Protein AF-A0A7C7LJB6-F1 (afdb_monomer_lite)

pLDDT: mean 81.62, std 13.44, range [37.69, 96.25]

Foldseek 3Di:
DVVVVVVVCLQPVAPDGDDPVLVVVVVVLVVLQVVVCVVVVDHDDLVNSCVVVVHDSVVVCCSVVVDDDDDDQQAFPDDDPPGDGVVVVDDDPPDDPPVNVVVVVVVLVVVVVVLVPDDPVSSVVVCQVVVNVVDVPPDPDDPPDDD

Radius of gyration: 30.46 Å; chains: 1; bounding box: 51×38×85 Å

Structure (mmCIF, N/CA/C/O backbone):
data_AF-A0A7C7LJB6-F1
#
_entry.id   AF-A0A7C7LJB6-F1
#
loop_
_atom_site.group_PDB
_atom_site.id
_atom_site.type_symbol
_atom_site.label_atom_id
_atom_site.label_alt_id
_atom_site.label_comp_id
_atom_site.label_asym_id
_atom_site.label_entity_id
_atom_site.label_seq_id
_atom_site.pdbx_PDB_ins_code
_atom_site.Cartn_x
_atom_site.Cartn_y
_atom_site.Cartn_z
_atom_site.occupancy
_atom_site.B_iso_or_equiv
_atom_site.auth_seq_id
_atom_site.auth_comp_id
_atom_site.auth_asym_id
_atom_site.auth_atom_id
_atom_site.pdbx_PDB_model_num
ATOM 1 N N . MET A 1 1 ? -13.066 22.897 27.095 1.00 70.31 1 MET A N 1
ATOM 2 C CA . MET A 1 1 ? -11.641 22.480 27.069 1.00 70.31 1 MET A CA 1
ATOM 3 C C . MET A 1 1 ? -11.430 20.988 26.770 1.00 70.31 1 MET A C 1
ATOM 5 O O . MET A 1 1 ? -10.639 20.690 25.887 1.00 70.31 1 MET A O 1
ATOM 9 N N . ARG A 1 2 ? -12.142 20.038 27.412 1.00 82.94 2 ARG A N 1
ATOM 10 C CA . ARG A 1 2 ? -11.989 18.581 27.138 1.00 82.94 2 ARG A CA 1
ATOM 11 C C . ARG A 1 2 ? -12.177 18.176 25.667 1.00 82.94 2 ARG A C 1
ATOM 13 O O . ARG A 1 2 ? -11.423 17.353 25.162 1.00 82.94 2 ARG A O 1
ATOM 20 N N . GLN A 1 3 ? -13.159 18.760 24.980 1.00 82.88 3 GLN A N 1
ATOM 21 C CA . GLN A 1 3 ? -13.445 18.462 23.571 1.00 82.88 3 GLN A CA 1
ATOM 22 C C . GLN A 1 3 ? -12.300 18.887 22.639 1.00 82.88 3 GLN A C 1
ATOM 24 O O . GLN A 1 3 ? -11.938 18.146 21.731 1.00 82.88 3 GLN A O 1
ATOM 29 N N . THR A 1 4 ? -11.690 20.043 22.906 1.00 83.81 4 THR A N 1
ATOM 30 C CA . THR A 1 4 ? -10.561 20.577 22.135 1.00 83.81 4 THR A CA 1
ATOM 31 C C . THR A 1 4 ? -9.330 19.681 22.254 1.00 83.81 4 THR A C 1
ATOM 33 O O . THR A 1 4 ? -8.736 19.335 21.239 1.00 83.81 4 THR A O 1
ATOM 36 N N . ILE A 1 5 ? -8.997 19.241 23.474 1.00 85.38 5 ILE A N 1
ATOM 37 C CA . ILE A 1 5 ? -7.862 18.338 23.729 1.00 85.38 5 ILE A CA 1
ATOM 38 C C . ILE A 1 5 ? -8.085 16.993 23.037 1.00 85.38 5 ILE A C 1
ATOM 40 O O . ILE A 1 5 ? -7.210 16.500 22.337 1.00 85.38 5 ILE A O 1
ATOM 44 N N . ARG A 1 6 ? -9.281 16.415 23.177 1.00 83.94 6 ARG A N 1
ATOM 45 C CA . ARG A 1 6 ? -9.597 15.116 22.576 1.00 83.94 6 ARG A CA 1
ATOM 46 C C . ARG A 1 6 ? -9.511 15.144 21.051 1.00 83.94 6 ARG A C 1
ATOM 48 O O . ARG A 1 6 ? -8.929 14.242 20.465 1.00 83.94 6 ARG A O 1
ATOM 55 N N . ARG A 1 7 ? -10.026 16.207 20.428 1.00 81.38 7 ARG A N 1
ATOM 56 C CA . ARG A 1 7 ? -9.943 16.396 18.976 1.00 81.38 7 ARG A CA 1
ATOM 57 C C . ARG A 1 7 ? -8.506 16.647 18.509 1.00 81.38 7 ARG A C 1
ATOM 59 O O . ARG A 1 7 ? -8.146 16.228 17.416 1.00 81.38 7 ARG A O 1
ATOM 66 N N . ALA A 1 8 ? -7.683 17.317 19.317 1.00 83.00 8 ALA A N 1
ATOM 67 C CA . ALA A 1 8 ? -6.259 17.479 19.028 1.00 83.00 8 ALA A CA 1
ATOM 68 C C . ALA A 1 8 ? -5.522 16.130 19.062 1.00 83.00 8 ALA A C 1
ATOM 70 O O . ALA A 1 8 ? -4.784 15.831 18.129 1.00 83.00 8 ALA A O 1
ATOM 71 N N . ILE A 1 9 ? -5.804 15.291 20.066 1.00 82.94 9 ILE A N 1
ATOM 72 C CA . ILE A 1 9 ? -5.263 13.928 20.165 1.00 82.94 9 ILE A CA 1
ATOM 73 C C . ILE A 1 9 ? -5.708 13.086 18.964 1.00 82.94 9 ILE A C 1
ATOM 75 O O . ILE A 1 9 ? -4.863 12.517 18.289 1.00 82.94 9 ILE A O 1
ATOM 79 N N . GLU A 1 10 ? -7.000 13.052 18.628 1.00 81.25 10 GLU A N 1
ATOM 80 C CA . GLU A 1 10 ? -7.510 12.269 17.485 1.00 81.25 10 GLU A CA 1
ATOM 81 C C . GLU A 1 10 ? -6.901 12.700 16.137 1.00 81.25 10 GLU A C 1
ATOM 83 O O . GLU A 1 10 ? -6.769 11.879 15.236 1.00 81.25 10 GLU A O 1
ATOM 88 N N . ASN A 1 11 ? -6.484 13.962 15.994 1.00 77.38 11 ASN A N 1
ATOM 89 C CA . ASN A 1 11 ? -5.829 14.450 14.777 1.00 77.38 11 ASN A CA 1
ATOM 90 C C . ASN A 1 11 ? -4.318 14.167 14.712 1.00 77.38 11 ASN A C 1
ATOM 92 O O . ASN A 1 11 ? -3.756 14.265 13.622 1.00 77.38 11 ASN A O 1
ATOM 96 N N . GLN A 1 12 ? -3.660 13.894 15.844 1.00 76.81 12 GLN A N 1
ATOM 97 C CA . GLN A 1 12 ? -2.193 13.799 15.942 1.00 76.81 12 GLN A CA 1
ATOM 98 C C . GLN A 1 12 ? -1.680 12.451 16.464 1.00 76.81 12 GLN A C 1
ATOM 100 O O . GLN A 1 12 ? -0.482 12.204 16.397 1.00 76.81 12 GLN A O 1
ATOM 105 N N . ALA A 1 13 ? -2.548 11.595 17.006 1.00 75.44 13 ALA A N 1
ATOM 106 C CA . ALA A 1 13 ? -2.138 10.356 17.663 1.00 75.44 13 ALA A CA 1
ATOM 107 C C . ALA A 1 13 ? -1.632 9.282 16.692 1.00 75.44 13 ALA A C 1
ATOM 109 O O . ALA A 1 13 ? -0.775 8.488 17.070 1.00 75.44 13 ALA A O 1
ATOM 110 N N . ASP A 1 14 ? -2.149 9.252 15.462 1.00 76.75 14 ASP A N 1
ATOM 111 C CA . ASP A 1 14 ? -1.783 8.228 14.486 1.00 76.75 14 ASP A CA 1
ATOM 112 C C . ASP A 1 14 ? -0.599 8.692 13.621 1.00 76.75 14 ASP A C 1
ATOM 114 O O . ASP A 1 14 ? -0.622 9.784 13.048 1.00 76.75 14 ASP A O 1
ATOM 118 N N . GLN A 1 15 ? 0.415 7.828 13.466 1.00 83.31 15 GLN A N 1
ATOM 119 C CA . GLN A 1 15 ? 1.572 8.075 12.589 1.00 83.31 15 GLN A CA 1
ATOM 120 C C . GLN A 1 15 ? 1.153 8.274 11.121 1.00 83.31 15 GLN A C 1
ATOM 122 O O . GLN A 1 15 ? 1.761 9.058 10.393 1.00 83.31 15 GLN A O 1
ATOM 127 N N . VAL A 1 16 ? 0.083 7.592 10.699 1.00 82.88 16 VAL A N 1
ATOM 128 C CA . VAL A 1 16 ? -0.620 7.841 9.438 1.00 82.88 16 VAL A CA 1
ATOM 129 C C . VAL A 1 16 ? -1.990 8.406 9.773 1.00 82.88 16 VAL A C 1
ATOM 131 O O . VAL A 1 16 ? -2.807 7.743 10.405 1.00 82.88 16 VAL A O 1
ATOM 134 N N . ARG A 1 17 ? -2.253 9.639 9.341 1.00 84.44 17 ARG A N 1
ATOM 135 C CA . ARG A 1 17 ? -3.478 10.356 9.699 1.00 84.44 17 ARG A CA 1
ATOM 136 C C . ARG A 1 17 ? -4.730 9.636 9.186 1.00 84.44 17 ARG A C 1
ATOM 138 O O . ARG A 1 17 ? -4.930 9.523 7.978 1.00 84.44 17 ARG A O 1
ATOM 145 N N . VAL A 1 18 ? -5.626 9.277 10.104 1.00 84.31 18 VAL A N 1
ATOM 146 C CA . VAL A 1 18 ? -6.963 8.749 9.799 1.00 84.31 18 VAL A CA 1
ATOM 147 C C . VAL A 1 18 ? -8.017 9.852 9.987 1.00 84.31 18 VAL A C 1
ATOM 149 O O . VAL A 1 18 ? -7.951 10.603 10.963 1.00 84.31 18 VAL A O 1
ATOM 152 N N . PRO A 1 19 ? -9.000 10.005 9.078 1.00 87.56 19 PRO A N 1
ATOM 153 C CA . PRO A 1 19 ? -10.085 10.965 9.262 1.00 87.56 19 PRO A CA 1
ATOM 154 C C . PRO A 1 19 ? -10.915 10.694 10.526 1.00 87.56 19 PRO A C 1
ATOM 156 O O . PRO A 1 19 ? -11.231 9.549 10.841 1.00 87.56 19 PRO A O 1
ATOM 159 N N . VAL A 1 20 ? -11.355 11.762 11.198 1.00 86.38 20 VAL A N 1
ATOM 160 C CA . VAL A 1 20 ? -12.107 11.681 12.468 1.00 86.38 20 VAL A CA 1
ATOM 161 C C . VAL A 1 20 ? -13.390 10.847 12.346 1.00 86.38 20 VAL A C 1
ATOM 163 O O . VAL A 1 20 ? -13.705 10.071 13.238 1.00 86.38 20 VAL A O 1
ATOM 166 N N . TYR A 1 21 ? -14.121 10.941 11.233 1.00 88.44 21 TYR A N 1
ATOM 167 C CA . TYR A 1 21 ? -15.367 10.181 11.076 1.00 88.44 21 TYR A CA 1
ATOM 168 C C . TYR A 1 21 ? -15.131 8.659 11.040 1.00 88.44 21 TYR A C 1
ATOM 170 O O . TYR A 1 21 ? -15.956 7.905 11.547 1.00 88.44 21 TYR A O 1
ATOM 178 N N . ILE A 1 22 ? -13.982 8.207 10.520 1.00 89.00 22 ILE A N 1
ATOM 179 C CA . ILE A 1 22 ? -13.603 6.786 10.494 1.00 89.00 22 ILE A CA 1
ATOM 180 C C . ILE A 1 22 ? -13.260 6.293 11.906 1.00 89.00 22 ILE A C 1
ATOM 182 O O . ILE A 1 22 ? -13.649 5.191 12.292 1.00 89.00 22 ILE A O 1
ATOM 186 N N . SER A 1 23 ? -12.559 7.101 12.710 1.00 87.00 23 SER A N 1
ATOM 187 C CA . SER A 1 23 ? -12.241 6.731 14.096 1.00 87.00 23 SER A CA 1
ATOM 188 C C . SER A 1 23 ? -13.488 6.727 14.992 1.00 87.00 23 SER A C 1
ATOM 190 O O . SER A 1 23 ? -13.632 5.851 15.851 1.00 87.00 23 SER A O 1
ATOM 192 N N . GLU A 1 24 ? -14.434 7.641 14.758 1.00 87.69 24 GLU A N 1
ATOM 193 C CA . GLU A 1 24 ? -15.750 7.632 15.402 1.00 87.69 24 GLU A CA 1
ATOM 194 C C . GLU A 1 24 ? -16.565 6.387 15.036 1.00 87.69 24 GLU A C 1
ATOM 196 O O . GLU A 1 24 ? -17.117 5.735 15.927 1.00 87.69 24 GLU A O 1
ATOM 201 N N . GLU A 1 25 ? -16.620 6.040 13.748 1.00 90.38 25 GLU A N 1
ATOM 202 C CA . GLU A 1 25 ? -17.305 4.849 13.237 1.00 90.38 25 GLU A CA 1
ATOM 203 C C . GLU A 1 25 ? -16.719 3.574 13.857 1.00 90.38 25 GLU A C 1
ATOM 205 O O . GLU A 1 25 ? -17.456 2.784 14.450 1.00 90.38 25 GLU A O 1
ATOM 210 N N . ARG A 1 26 ? -15.387 3.434 13.889 1.00 89.38 26 ARG A N 1
ATOM 211 C CA . ARG A 1 26 ? -14.731 2.300 14.557 1.00 89.38 26 ARG A CA 1
ATOM 212 C C . ARG A 1 26 ? -15.089 2.211 16.035 1.00 89.38 26 ARG A C 1
ATOM 214 O O . ARG A 1 26 ? -15.357 1.128 16.551 1.00 89.38 26 ARG A O 1
ATOM 221 N N . ARG A 1 27 ? -15.121 3.341 16.745 1.00 89.06 27 ARG A N 1
ATOM 222 C CA . ARG A 1 27 ? -15.471 3.349 18.170 1.00 89.06 27 ARG A CA 1
ATOM 223 C C . ARG A 1 27 ? -16.924 2.937 18.404 1.00 89.06 27 ARG A C 1
ATOM 225 O O . ARG A 1 27 ? -17.209 2.317 19.429 1.00 89.06 27 ARG A O 1
ATOM 232 N N . LYS A 1 28 ? -17.844 3.281 17.495 1.00 91.19 28 LYS A N 1
ATOM 233 C CA . LYS A 1 28 ? -19.231 2.791 17.540 1.00 91.19 28 LYS A CA 1
ATOM 234 C C . LYS A 1 28 ? -19.264 1.273 17.368 1.00 91.19 28 LYS A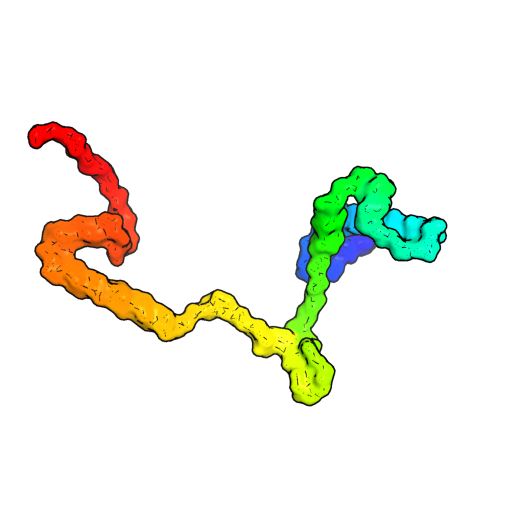 C 1
ATOM 236 O O . LYS A 1 28 ? -19.851 0.607 18.217 1.00 91.19 28 LYS A O 1
ATOM 241 N N . LEU A 1 29 ? -18.563 0.743 16.365 1.00 91.50 29 LEU A N 1
ATOM 242 C CA . LEU A 1 29 ? -18.465 -0.700 16.124 1.00 91.50 29 LEU A CA 1
ATOM 243 C C . LEU A 1 29 ? -17.867 -1.444 17.325 1.00 91.50 29 LEU A C 1
ATOM 245 O O . LEU A 1 29 ? -18.425 -2.446 1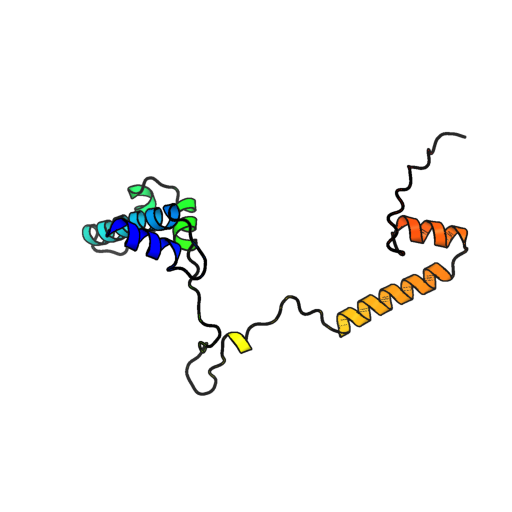7.762 1.00 91.50 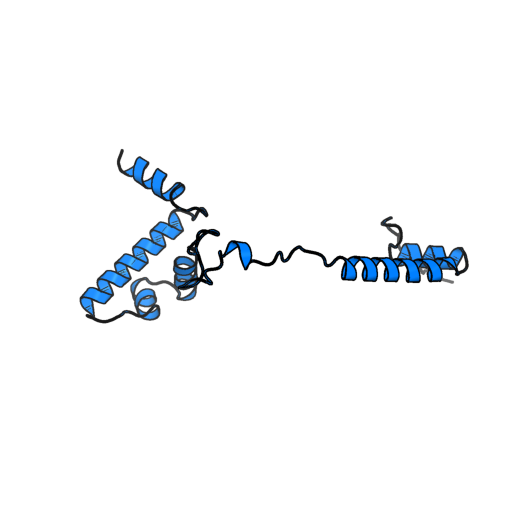29 LEU A O 1
ATOM 249 N N . GLN A 1 30 ? -16.804 -0.914 17.938 1.00 89.94 30 GLN A N 1
ATOM 250 C CA . GLN A 1 30 ? -16.204 -1.515 19.133 1.00 89.94 30 GLN A CA 1
ATOM 251 C C . GLN A 1 30 ? -17.189 -1.553 20.311 1.00 89.94 30 GLN A C 1
ATOM 253 O O . GLN A 1 30 ? -17.324 -2.575 20.970 1.00 89.94 30 GLN A O 1
ATOM 258 N N . LYS A 1 31 ? -17.951 -0.475 20.539 1.00 91.69 31 LYS A N 1
ATOM 259 C CA . LYS A 1 31 ? -18.988 -0.456 21.584 1.00 91.69 31 LYS A CA 1
ATOM 260 C C . LYS A 1 31 ? -20.120 -1.450 21.323 1.00 91.69 31 LYS A C 1
ATOM 262 O O . LYS A 1 31 ? -20.702 -1.962 22.275 1.00 91.69 31 LYS A O 1
ATOM 267 N N . ILE A 1 32 ? -20.499 -1.650 20.061 1.00 91.88 32 ILE A N 1
ATOM 268 C CA . ILE A 1 32 ? -21.508 -2.644 19.675 1.00 91.88 32 ILE A CA 1
ATOM 269 C C . ILE A 1 32 ? -20.961 -4.045 19.952 1.00 91.88 32 ILE A C 1
ATOM 271 O O . ILE A 1 32 ? -21.605 -4.806 20.669 1.00 91.88 32 ILE A O 1
ATOM 275 N N . LYS A 1 33 ? -19.734 -4.331 19.504 1.00 90.12 33 LYS A N 1
ATOM 276 C CA . LYS A 1 33 ? -19.027 -5.586 19.778 1.00 90.12 33 LYS A CA 1
ATOM 277 C C . LYS A 1 33 ? -18.955 -5.894 21.274 1.00 90.12 33 LYS A C 1
ATOM 279 O O . LYS A 1 33 ? -19.370 -6.975 21.675 1.00 90.12 33 LYS A O 1
ATOM 284 N N . ASP A 1 34 ? -18.491 -4.953 22.096 1.00 91.06 34 ASP A N 1
ATOM 285 C CA . ASP A 1 34 ? -18.349 -5.157 23.543 1.00 91.06 34 ASP A CA 1
ATOM 286 C C . ASP A 1 34 ? -19.715 -5.441 24.205 1.00 91.06 34 ASP A C 1
ATOM 288 O O . ASP A 1 34 ? -19.835 -6.302 25.076 1.00 91.06 34 ASP A O 1
ATOM 292 N N . ARG A 1 35 ? -20.777 -4.754 23.760 1.00 91.38 35 ARG A N 1
ATOM 293 C CA . ARG A 1 35 ? -22.149 -4.956 24.256 1.00 91.38 35 ARG A CA 1
ATOM 294 C C . ARG A 1 35 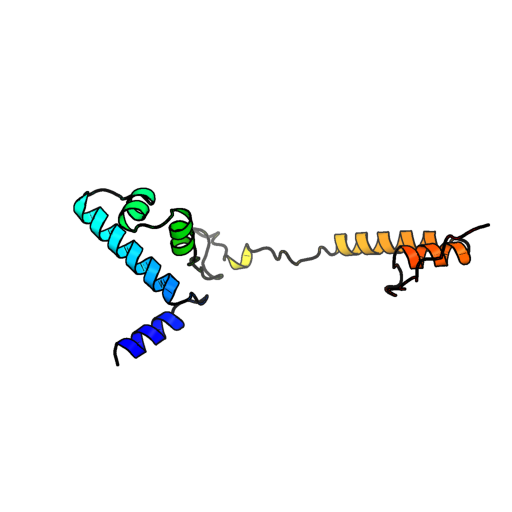? -22.716 -6.316 23.857 1.00 91.38 35 ARG A C 1
ATOM 296 O O . ARG A 1 35 ? -23.363 -6.963 24.677 1.00 91.38 35 ARG A O 1
ATOM 303 N N . LEU A 1 36 ? -22.489 -6.741 22.615 1.00 90.94 36 LEU A N 1
ATOM 304 C CA . LEU A 1 36 ? -22.896 -8.058 22.129 1.00 90.94 36 LEU A CA 1
ATOM 305 C C . LEU A 1 36 ? -22.130 -9.158 22.874 1.00 90.94 36 LEU A C 1
ATOM 307 O O . LEU A 1 36 ? -22.750 -10.085 23.381 1.00 90.94 36 LEU A O 1
ATOM 311 N N . GLN A 1 37 ? -20.817 -9.007 23.068 1.00 91.94 37 GLN A N 1
ATOM 312 C CA . GLN A 1 37 ? -20.005 -9.954 23.843 1.00 91.94 37 GLN A CA 1
ATOM 313 C C . GLN A 1 37 ? -20.534 -10.130 25.272 1.00 91.94 37 GLN A C 1
ATOM 315 O O . GLN A 1 37 ? -20.632 -11.257 25.755 1.00 91.94 37 GLN A O 1
ATOM 320 N N . GLN A 1 38 ? -20.932 -9.035 25.928 1.00 90.31 38 GLN A N 1
ATOM 321 C CA . GLN A 1 38 ? -21.523 -9.078 27.269 1.00 90.31 38 GLN A CA 1
ATOM 322 C C . GLN A 1 38 ? -22.893 -9.771 27.305 1.00 90.31 38 GLN A C 1
ATOM 324 O O . GLN A 1 38 ? -23.199 -10.451 28.280 1.00 90.31 38 GLN A O 1
ATOM 329 N N . ARG A 1 39 ? -23.725 -9.613 26.267 1.00 89.31 39 ARG A N 1
ATOM 330 C CA . ARG A 1 39 ? -25.056 -10.242 26.193 1.00 89.31 39 ARG A CA 1
ATOM 331 C C . ARG A 1 39 ? -24.983 -11.732 25.872 1.00 89.31 39 ARG A C 1
ATOM 333 O O . ARG A 1 39 ? -25.697 -12.522 26.480 1.00 89.31 39 ARG A O 1
ATOM 340 N N . THR A 1 40 ? -24.138 -12.108 24.918 1.00 84.75 40 THR A N 1
ATOM 341 C CA . THR A 1 40 ? -24.087 -13.469 24.363 1.00 84.75 40 THR A CA 1
ATOM 342 C C . THR A 1 40 ? -23.085 -14.365 25.102 1.00 84.75 40 THR A C 1
ATOM 344 O O . THR A 1 40 ? -23.064 -15.575 24.882 1.00 84.75 40 THR A O 1
ATOM 347 N N . ASN A 1 41 ? -22.255 -13.781 25.982 1.00 84.38 41 ASN A N 1
ATOM 348 C CA . ASN A 1 41 ? -21.191 -14.436 26.756 1.00 84.38 41 ASN A CA 1
ATOM 349 C C . ASN A 1 41 ? -20.247 -15.299 25.886 1.00 84.38 41 ASN A C 1
ATOM 351 O O . ASN A 1 41 ? -19.733 -16.333 26.317 1.00 84.38 41 ASN A O 1
ATOM 355 N N . LYS A 1 42 ? -20.071 -14.895 24.621 1.00 86.19 42 LYS A N 1
ATOM 356 C CA . LYS A 1 42 ? -19.320 -15.587 23.563 1.00 86.19 42 LYS A CA 1
ATOM 357 C C . LYS A 1 42 ? -18.602 -14.570 22.675 1.00 86.19 42 LYS A C 1
ATOM 359 O O . LYS A 1 42 ? -18.913 -13.379 22.694 1.00 86.19 42 LYS A O 1
ATOM 364 N N . SER A 1 43 ? -17.636 -15.048 21.888 1.00 81.88 43 SER A N 1
ATOM 365 C CA . SER A 1 43 ? -17.027 -14.235 20.832 1.00 81.88 43 SER A CA 1
ATOM 366 C C . SER A 1 43 ? -18.055 -13.937 19.744 1.00 81.88 43 SER A C 1
ATOM 368 O O . SER A 1 43 ? -18.734 -14.849 19.286 1.00 81.88 43 SER A O 1
ATOM 370 N N . ILE A 1 44 ? -18.128 -12.674 19.334 1.00 89.75 44 ILE A N 1
ATOM 371 C CA . ILE A 1 44 ? -19.072 -12.164 18.336 1.00 89.75 44 ILE A CA 1
ATOM 372 C C . ILE A 1 44 ? -18.390 -12.119 16.970 1.00 89.75 44 ILE A C 1
ATOM 374 O O . ILE A 1 44 ? -17.207 -11.766 16.876 1.00 89.75 44 ILE A O 1
ATOM 378 N N . THR A 1 45 ? -19.129 -12.483 15.928 1.00 90.69 45 THR A N 1
ATOM 379 C CA . THR A 1 45 ? -18.670 -12.459 14.533 1.00 90.69 45 THR A CA 1
ATOM 380 C C . THR A 1 45 ? -18.843 -11.076 13.900 1.00 90.69 45 THR A C 1
ATOM 382 O O . THR A 1 45 ? -19.553 -10.217 14.416 1.00 90.69 45 THR A O 1
ATOM 385 N N . ILE A 1 46 ? -18.160 -10.826 12.780 1.00 88.38 46 ILE A N 1
ATOM 386 C CA . ILE A 1 46 ? -18.290 -9.550 12.056 1.00 88.38 46 ILE A CA 1
ATOM 387 C C . ILE A 1 46 ? -19.708 -9.404 11.478 1.00 88.38 46 ILE A C 1
ATOM 389 O O . ILE A 1 46 ? -20.243 -8.299 11.491 1.00 88.38 46 ILE A O 1
ATOM 393 N N . ASP A 1 47 ? -20.330 -10.513 11.077 1.00 89.81 47 ASP A N 1
ATOM 394 C CA . ASP A 1 47 ? -21.706 -10.578 10.570 1.00 89.81 47 ASP A CA 1
ATOM 395 C C . ASP A 1 47 ? -22.722 -10.111 11.617 1.00 89.81 47 ASP A C 1
ATOM 397 O O . ASP A 1 47 ? -23.514 -9.214 11.348 1.00 89.81 47 ASP A O 1
ATOM 401 N N . GLU A 1 48 ? -22.622 -10.601 12.853 1.00 88.06 48 GLU A N 1
ATOM 402 C CA . GLU A 1 48 ? -23.494 -10.166 13.956 1.00 88.06 48 GLU A CA 1
ATOM 403 C C . GLU A 1 48 ? -23.298 -8.681 14.310 1.00 88.06 48 GLU A C 1
ATOM 405 O O . GLU A 1 48 ? -24.240 -7.989 14.697 1.00 88.06 48 GLU A O 1
ATOM 410 N N . ILE A 1 49 ? -22.072 -8.160 14.174 1.00 88.69 49 ILE A N 1
ATOM 411 C CA . ILE A 1 49 ? -21.804 -6.727 14.369 1.00 88.69 49 ILE A CA 1
ATOM 412 C C . ILE A 1 49 ? -22.431 -5.912 13.232 1.00 88.69 49 ILE A C 1
ATOM 414 O O . ILE A 1 49 ? -22.933 -4.822 13.492 1.00 88.69 49 ILE A O 1
ATOM 418 N N . ALA A 1 50 ? -22.397 -6.419 11.997 1.00 91.12 50 ALA A N 1
ATOM 419 C CA . ALA A 1 50 ? -22.982 -5.779 10.822 1.00 91.12 50 ALA A CA 1
ATOM 420 C C . ALA A 1 50 ? -24.503 -5.667 10.921 1.00 91.12 50 ALA A C 1
ATOM 422 O O . ALA A 1 50 ? -25.048 -4.594 10.661 1.00 91.12 50 ALA A O 1
ATOM 423 N N . GLU A 1 51 ? -25.158 -6.743 11.359 1.00 89.75 51 GLU A N 1
ATOM 424 C CA . GLU A 1 51 ? -26.602 -6.772 11.590 1.00 89.75 51 GLU A CA 1
ATOM 425 C C . GLU A 1 51 ? -27.027 -5.762 12.664 1.00 89.75 51 GLU A C 1
ATOM 427 O O . GLU A 1 51 ? -27.934 -4.966 12.437 1.00 89.75 51 GLU A O 1
ATOM 432 N N . GLU A 1 52 ? -26.341 -5.723 13.810 1.00 88.56 52 GLU A N 1
ATOM 433 C CA . GLU A 1 52 ? -26.673 -4.786 14.896 1.00 88.56 52 GLU A CA 1
ATOM 434 C C . GLU A 1 52 ? -26.298 -3.328 14.557 1.00 88.56 52 GLU A C 1
ATOM 436 O O . GLU A 1 52 ? -26.901 -2.386 15.075 1.00 88.56 52 GLU A O 1
ATOM 441 N N . ALA A 1 53 ? -25.285 -3.117 13.710 1.00 87.44 53 ALA A N 1
ATOM 442 C CA . ALA A 1 53 ? -24.836 -1.790 13.289 1.00 87.44 53 ALA A CA 1
ATOM 443 C C . ALA A 1 53 ? -25.576 -1.234 12.057 1.00 87.44 53 ALA A C 1
ATOM 445 O O . ALA A 1 53 ? -25.309 -0.087 11.693 1.00 87.44 53 ALA A O 1
ATOM 446 N N . ASP A 1 54 ? -26.462 -2.016 11.428 1.00 90.06 54 ASP A N 1
ATOM 447 C CA . ASP A 1 54 ? -27.169 -1.682 10.180 1.00 90.06 54 ASP A CA 1
ATOM 448 C C . ASP A 1 54 ? -26.208 -1.161 9.091 1.00 90.06 54 ASP A C 1
ATOM 450 O O . ASP A 1 54 ? -26.330 -0.064 8.546 1.00 90.06 54 ASP A O 1
ATOM 454 N N . THR A 1 55 ? -25.131 -1.910 8.853 1.00 87.75 55 THR A N 1
ATOM 455 C CA . THR A 1 55 ? -24.051 -1.528 7.931 1.00 87.75 55 THR A CA 1
ATOM 456 C C . THR A 1 55 ? -23.541 -2.748 7.176 1.00 87.75 55 THR A C 1
ATOM 458 O O . THR A 1 55 ? -23.567 -3.865 7.682 1.00 87.75 55 THR A O 1
ATOM 461 N N . SER A 1 56 ? -23.051 -2.555 5.948 1.00 92.62 56 SER A N 1
ATOM 462 C CA . SER A 1 56 ? -22.517 -3.656 5.147 1.00 92.62 56 SER A CA 1
ATOM 463 C C . SER A 1 56 ? -21.212 -4.219 5.718 1.00 92.62 56 SER A C 1
ATOM 465 O O . SER A 1 56 ? -20.359 -3.495 6.238 1.00 92.62 56 SER A O 1
ATOM 467 N N . LEU A 1 57 ? -20.992 -5.520 5.516 1.00 91.94 57 LEU A N 1
ATOM 468 C CA . LEU A 1 57 ? -19.730 -6.178 5.866 1.00 91.94 57 LEU A CA 1
ATOM 469 C C . LEU A 1 57 ? -18.519 -5.503 5.228 1.00 91.94 57 LEU A C 1
ATOM 471 O O . LEU A 1 57 ? -17.520 -5.268 5.903 1.00 91.94 57 LEU A O 1
ATOM 475 N N . SER A 1 58 ? -18.624 -5.136 3.947 1.00 90.38 58 SER A N 1
ATOM 476 C CA . SER A 1 58 ? -17.565 -4.420 3.229 1.00 90.38 58 SER A CA 1
ATOM 477 C C . SER A 1 58 ? -17.136 -3.154 3.965 1.00 90.38 58 SER A C 1
ATOM 479 O O . SER A 1 58 ? -15.944 -2.923 4.152 1.00 90.38 58 SER A O 1
ATOM 481 N N . ARG A 1 59 ? -18.103 -2.379 4.467 1.00 89.44 59 ARG A N 1
ATOM 482 C CA . ARG A 1 59 ? -17.834 -1.142 5.190 1.00 89.44 59 ARG A CA 1
ATOM 483 C C . ARG A 1 59 ? -17.157 -1.403 6.531 1.00 89.44 59 ARG A C 1
ATOM 485 O O . ARG A 1 59 ? -16.234 -0.683 6.904 1.00 89.44 59 ARG A O 1
ATOM 492 N N . ILE A 1 60 ? -17.559 -2.454 7.240 1.00 89.56 60 ILE A N 1
ATOM 493 C CA . ILE A 1 60 ? -16.908 -2.841 8.496 1.00 89.56 60 ILE A CA 1
ATOM 494 C C . ILE A 1 60 ? -15.463 -3.279 8.251 1.00 89.56 60 ILE A C 1
ATOM 496 O O . ILE A 1 60 ? -14.573 -2.850 8.986 1.00 89.56 60 ILE A O 1
ATOM 500 N N . TYR A 1 61 ? -15.203 -4.063 7.202 1.00 89.56 61 TYR A N 1
ATOM 501 C CA . TYR A 1 61 ? -13.840 -4.435 6.821 1.00 89.56 61 TYR A CA 1
ATOM 502 C C . TYR A 1 61 ? -12.987 -3.217 6.463 1.00 89.56 61 TYR A C 1
ATOM 504 O O . TYR A 1 61 ? -11.839 -3.142 6.895 1.00 89.56 61 TYR A O 1
ATOM 512 N N . GLU A 1 62 ? -13.542 -2.236 5.749 1.00 88.38 62 GLU A N 1
ATOM 513 C CA . GLU A 1 62 ? -12.852 -0.975 5.466 1.00 88.38 62 GLU A CA 1
ATOM 514 C C . GLU A 1 62 ? -12.498 -0.219 6.751 1.00 88.38 62 GLU A C 1
ATOM 516 O O . GLU A 1 62 ? -11.355 0.190 6.928 1.00 88.38 62 GLU A O 1
ATOM 521 N N . VAL A 1 63 ? -13.450 -0.047 7.671 1.00 89.06 63 VAL A N 1
ATOM 522 C CA . VAL A 1 63 ? -13.268 0.742 8.905 1.00 89.06 63 VAL A CA 1
ATOM 523 C C . VAL A 1 63 ? -12.328 0.055 9.904 1.00 89.06 63 VAL A C 1
ATOM 525 O O . VAL A 1 63 ? -11.541 0.720 10.590 1.00 89.06 63 VAL A O 1
ATOM 528 N N . LEU A 1 64 ? -12.391 -1.276 10.000 1.00 85.00 64 LEU A N 1
ATOM 529 C CA . LEU A 1 64 ? -11.480 -2.065 10.831 1.00 85.00 64 LEU A CA 1
ATOM 530 C C . LEU A 1 64 ? -10.084 -2.158 10.203 1.00 85.00 64 LEU A C 1
ATOM 532 O O . LEU A 1 64 ? -9.095 -2.053 10.922 1.00 85.00 64 LEU A O 1
ATOM 536 N N . GLY A 1 65 ? -9.998 -2.296 8.878 1.00 82.50 65 GLY A N 1
ATOM 537 C CA . GLY A 1 65 ? -8.740 -2.356 8.132 1.00 82.50 65 GLY A CA 1
ATOM 538 C C . GLY A 1 65 ? -8.061 -1.000 7.922 1.00 82.50 65 GLY A C 1
ATOM 539 O O . GLY A 1 65 ? -6.879 -0.956 7.590 1.00 82.50 65 GLY A O 1
ATOM 540 N N . SER A 1 66 ? -8.770 0.115 8.136 1.00 77.19 66 SER A N 1
ATOM 541 C CA . SER A 1 66 ? -8.252 1.462 7.864 1.00 77.19 66 SER A CA 1
ATOM 542 C C . SER A 1 66 ? -7.062 1.859 8.742 1.00 77.19 66 SER A C 1
ATOM 544 O O . SER A 1 66 ? -6.346 2.798 8.403 1.00 77.19 66 SER A O 1
ATOM 546 N N . GLN A 1 67 ? -6.880 1.214 9.898 1.00 69.31 67 GLN A N 1
ATOM 547 C CA . GLN A 1 67 ? -5.684 1.381 10.716 1.00 69.31 67 GLN A CA 1
ATOM 548 C C . GLN A 1 67 ? -4.763 0.195 10.485 1.00 69.31 67 GLN A C 1
ATOM 550 O O . GLN A 1 67 ? -4.936 -0.877 11.059 1.00 69.31 67 GLN A O 1
ATOM 555 N N . MET A 1 68 ? -3.748 0.416 9.657 1.00 68.12 68 MET A N 1
ATOM 556 C CA . MET A 1 68 ? -2.601 -0.475 9.634 1.00 68.12 68 MET A CA 1
ATOM 557 C C . MET A 1 68 ? -1.830 -0.281 10.939 1.00 68.12 68 MET A C 1
ATOM 559 O O . MET A 1 68 ? -1.490 0.848 11.302 1.00 68.12 68 MET A O 1
ATOM 563 N N . ALA A 1 69 ? -1.553 -1.373 11.646 1.00 69.88 69 ALA A N 1
ATOM 564 C CA . ALA A 1 69 ? -0.597 -1.336 12.740 1.00 69.88 69 ALA A CA 1
ATOM 565 C C . ALA A 1 69 ? 0.778 -0.995 12.152 1.00 69.88 69 ALA A C 1
ATOM 567 O O . ALA A 1 69 ? 1.301 -1.726 11.310 1.00 69.88 69 ALA A O 1
ATOM 568 N N . TYR A 1 70 ? 1.341 0.137 12.561 1.00 78.88 70 TYR A N 1
ATOM 569 C CA . TYR A 1 70 ? 2.715 0.489 12.239 1.00 78.88 70 TYR A CA 1
ATOM 570 C C . TYR A 1 70 ? 3.646 -0.189 13.244 1.00 78.88 70 TYR A C 1
ATOM 572 O O . TYR A 1 70 ? 3.369 -0.236 14.443 1.00 78.88 70 TYR A O 1
ATOM 580 N N . VAL A 1 71 ? 4.752 -0.729 12.743 1.00 82.12 71 VAL A N 1
ATOM 581 C CA . VAL A 1 71 ? 5.813 -1.329 13.557 1.00 82.12 71 VAL A CA 1
ATOM 582 C C . VAL A 1 71 ? 7.091 -0.525 13.375 1.00 82.12 71 VAL A C 1
ATOM 584 O O . VAL A 1 71 ? 7.322 0.054 12.311 1.00 82.12 71 VAL A O 1
ATOM 587 N N . SER A 1 72 ? 7.914 -0.460 14.420 1.00 84.06 72 SER A N 1
ATOM 588 C CA . SER A 1 72 ? 9.224 0.173 14.298 1.00 84.06 72 SER A CA 1
ATOM 589 C C . SER A 1 72 ? 10.107 -0.664 13.381 1.00 84.06 72 SER A C 1
ATOM 591 O O . SER A 1 72 ? 10.164 -1.887 13.509 1.00 84.06 72 SER A O 1
ATOM 593 N N . LEU A 1 73 ? 10.829 0.004 12.482 1.00 83.94 73 LEU A N 1
ATOM 594 C CA . LEU A 1 73 ? 11.797 -0.662 11.616 1.00 83.94 73 LEU A CA 1
ATOM 595 C C . LEU A 1 73 ? 12.969 -1.252 12.396 1.00 83.94 73 LEU A C 1
ATOM 597 O O . LEU A 1 73 ? 13.561 -2.197 11.905 1.00 83.94 73 LEU A O 1
ATOM 601 N N . GLU A 1 74 ? 13.260 -0.718 13.586 1.00 81.69 74 GLU A N 1
ATOM 602 C CA . GLU A 1 74 ? 14.308 -1.197 14.500 1.00 81.69 74 GLU A CA 1
ATOM 603 C C . GLU A 1 74 ? 13.831 -2.346 15.401 1.00 81.69 74 GLU A C 1
ATOM 605 O O . GLU A 1 74 ? 14.606 -2.907 16.174 1.00 81.69 74 GLU A O 1
ATOM 610 N N . SER A 1 75 ? 12.540 -2.693 15.356 1.00 82.44 75 SER A N 1
ATOM 611 C CA . SER A 1 75 ? 12.048 -3.864 16.075 1.00 82.44 75 SER A CA 1
ATOM 612 C C . SER A 1 75 ? 12.615 -5.132 15.443 1.00 82.44 75 SER A C 1
ATOM 614 O O . SER A 1 75 ? 12.638 -5.274 14.220 1.00 82.44 75 SER A O 1
ATOM 616 N N . SER A 1 76 ? 13.050 -6.068 16.283 1.00 74.06 76 SER A N 1
ATOM 617 C CA . SER A 1 76 ? 13.507 -7.371 15.819 1.00 74.06 76 SER A CA 1
ATOM 618 C C . SER A 1 76 ? 12.324 -8.254 15.425 1.00 74.06 76 SER A C 1
ATOM 620 O O . SER A 1 76 ? 11.279 -8.261 16.081 1.00 74.06 76 SER A O 1
ATOM 622 N N . SER A 1 77 ? 12.479 -9.021 14.347 1.00 66.44 77 SER A N 1
ATOM 623 C CA . SER A 1 77 ? 11.447 -9.940 13.851 1.00 66.44 77 SER A CA 1
ATOM 624 C C . SER A 1 77 ? 11.647 -11.396 14.310 1.00 66.44 77 SER A C 1
ATOM 626 O O . SER A 1 77 ? 11.166 -12.317 13.654 1.00 66.44 77 SER A O 1
ATOM 628 N N . GLY A 1 78 ? 12.340 -11.644 15.430 1.00 65.44 78 GLY A N 1
ATOM 629 C CA . GLY A 1 78 ? 12.625 -12.999 15.927 1.00 65.44 78 GLY A CA 1
ATOM 630 C C . GLY A 1 78 ? 13.048 -13.056 17.400 1.00 65.44 78 GLY A C 1
ATOM 631 O O . GLY A 1 78 ? 13.342 -12.028 18.005 1.00 65.44 78 GLY A O 1
ATOM 632 N N . GLN A 1 79 ? 13.073 -14.261 17.983 1.00 59.78 79 GLN A N 1
ATOM 633 C CA . GLN A 1 79 ? 13.609 -14.523 19.329 1.00 59.78 79 GLN A CA 1
ATOM 634 C C . GLN A 1 79 ? 15.005 -15.172 19.230 1.00 59.78 79 GLN A C 1
ATOM 636 O O . GLN A 1 79 ? 15.171 -16.134 18.483 1.00 59.78 79 GLN A O 1
ATOM 641 N N . GLY A 1 80 ? 15.984 -14.679 20.000 1.00 65.69 80 GLY A N 1
ATOM 642 C CA . GLY A 1 80 ? 17.346 -15.239 20.102 1.00 65.69 80 GLY A CA 1
ATOM 643 C C . GLY A 1 80 ? 18.439 -14.444 19.367 1.00 65.69 80 GLY A C 1
ATOM 644 O O . GLY A 1 80 ? 18.178 -13.362 18.850 1.00 65.69 80 GLY A O 1
ATOM 645 N N . ASP A 1 81 ? 19.657 -14.997 19.305 1.00 62.53 81 ASP A N 1
ATOM 646 C CA . ASP A 1 81 ? 20.873 -14.353 18.752 1.00 62.53 81 ASP A CA 1
ATOM 647 C C . ASP A 1 81 ? 20.822 -14.044 17.238 1.00 62.53 81 ASP A C 1
ATOM 649 O O . ASP A 1 81 ? 21.664 -13.310 16.730 1.00 62.53 81 ASP A O 1
ATOM 653 N N . ASN A 1 82 ? 19.807 -14.536 16.516 1.00 59.28 82 ASN A N 1
ATOM 654 C CA . ASN A 1 82 ? 19.550 -14.230 15.098 1.00 59.28 82 ASN A CA 1
ATOM 655 C C . ASN A 1 82 ? 18.402 -13.219 14.916 1.00 59.28 82 ASN A C 1
ATOM 657 O O . ASN A 1 82 ? 17.629 -13.294 13.958 1.00 59.28 82 ASN A O 1
ATOM 661 N N . SER A 1 83 ? 18.231 -12.298 15.864 1.00 68.19 83 SER A N 1
ATOM 662 C CA . SER A 1 83 ? 17.227 -11.240 15.761 1.00 68.19 83 SER A CA 1
ATOM 663 C C . SER A 1 83 ? 17.662 -10.230 14.687 1.00 68.19 83 SER A C 1
ATOM 665 O O . SER A 1 83 ? 18.532 -9.395 14.930 1.00 68.19 83 SER A O 1
ATOM 667 N N . PHE A 1 84 ? 17.063 -10.308 13.498 1.00 73.25 84 PHE A N 1
ATOM 668 C CA . PHE A 1 84 ? 17.219 -9.294 12.456 1.00 73.25 84 PHE A CA 1
ATOM 669 C C . PHE A 1 84 ? 16.205 -8.172 12.656 1.00 73.25 84 PHE A C 1
ATOM 671 O O . PHE A 1 84 ? 15.048 -8.414 13.015 1.00 73.25 84 PHE A O 1
ATOM 678 N N . SER A 1 85 ? 16.654 -6.943 12.422 1.00 81.88 85 SER A N 1
ATOM 679 C CA . SER A 1 85 ? 15.793 -5.770 12.375 1.00 81.88 85 SER A CA 1
ATOM 680 C C . SER A 1 85 ? 14.901 -5.836 11.131 1.00 81.88 85 SER A C 1
ATOM 682 O O . SER A 1 85 ? 15.326 -6.330 10.079 1.00 81.88 85 SER A O 1
ATOM 684 N N . TYR A 1 86 ? 13.673 -5.310 11.200 1.00 82.06 86 TYR A N 1
ATOM 685 C CA . TYR A 1 86 ? 12.829 -5.196 10.002 1.00 82.06 86 TYR A CA 1
ATOM 686 C C . TYR A 1 86 ? 13.534 -4.394 8.902 1.00 82.06 86 TYR A C 1
ATOM 688 O O . TYR A 1 86 ? 13.396 -4.719 7.724 1.00 82.06 86 TYR A O 1
ATOM 696 N N . LYS A 1 87 ? 14.343 -3.398 9.278 1.00 81.88 87 LYS A N 1
ATOM 697 C CA . LYS A 1 87 ? 15.157 -2.606 8.351 1.00 81.88 87 LYS A CA 1
ATOM 698 C C . LYS A 1 87 ? 16.098 -3.451 7.487 1.00 81.88 87 LYS A C 1
ATOM 700 O O . LYS A 1 87 ? 16.253 -3.146 6.310 1.00 81.88 87 LYS A O 1
ATOM 705 N N . ASP A 1 88 ? 16.678 -4.509 8.047 1.00 83.31 88 ASP A N 1
ATOM 706 C CA . ASP A 1 88 ? 17.675 -5.338 7.357 1.00 83.31 88 ASP A CA 1
ATOM 707 C C . ASP A 1 88 ? 17.033 -6.353 6.400 1.00 83.31 88 ASP A C 1
ATOM 709 O O . ASP A 1 88 ? 17.677 -6.852 5.481 1.00 83.31 88 ASP A O 1
ATOM 713 N N . THR A 1 89 ? 15.747 -6.653 6.601 1.00 82.69 89 THR A N 1
ATOM 714 C CA . THR A 1 89 ? 15.003 -7.642 5.803 1.00 82.69 89 THR A CA 1
ATOM 715 C C . THR A 1 89 ? 14.269 -7.005 4.618 1.00 82.69 89 THR A C 1
ATOM 717 O O . THR A 1 89 ? 13.901 -7.687 3.658 1.00 82.69 89 THR A O 1
ATOM 720 N N . LEU A 1 90 ? 14.018 -5.695 4.664 1.00 83.88 90 LEU A N 1
ATOM 721 C CA . LEU A 1 90 ? 13.272 -4.998 3.620 1.00 83.88 90 LEU A CA 1
ATOM 722 C C . LEU A 1 90 ? 14.133 -4.777 2.373 1.00 83.88 90 LEU A C 1
ATOM 724 O O . LEU A 1 90 ? 15.132 -4.064 2.390 1.00 83.88 90 LEU A O 1
ATOM 728 N N . ILE A 1 91 ? 13.689 -5.354 1.259 1.00 84.25 91 ILE A N 1
ATOM 729 C CA . ILE A 1 91 ? 14.316 -5.181 -0.052 1.00 84.25 91 ILE A CA 1
ATOM 730 C C . ILE A 1 91 ? 13.762 -3.917 -0.714 1.00 84.25 91 ILE A C 1
ATOM 732 O O . ILE A 1 91 ? 12.543 -3.724 -0.788 1.00 84.25 91 ILE A O 1
ATOM 736 N N . ASP A 1 92 ? 14.653 -3.090 -1.257 1.00 87.94 92 ASP A N 1
ATOM 737 C CA . ASP A 1 92 ? 14.262 -1.958 -2.089 1.00 87.94 92 ASP A CA 1
ATOM 738 C C . ASP A 1 92 ? 13.671 -2.445 -3.422 1.00 87.94 92 ASP A C 1
ATOM 740 O O . ASP A 1 92 ? 14.357 -3.005 -4.278 1.00 87.94 92 ASP A O 1
ATOM 744 N N . LYS A 1 93 ? 12.369 -2.215 -3.610 1.00 87.00 93 LYS A N 1
ATOM 745 C CA . LYS A 1 93 ? 11.644 -2.571 -4.840 1.00 87.00 93 LYS A CA 1
ATOM 746 C C . LYS A 1 93 ? 11.952 -1.638 -6.012 1.00 87.00 93 LYS A C 1
ATOM 748 O O . LYS A 1 93 ? 11.660 -2.000 -7.149 1.00 87.00 93 LYS A O 1
ATOM 753 N N . MET A 1 94 ? 12.496 -0.453 -5.744 1.00 86.44 94 MET A N 1
ATOM 754 C CA . MET A 1 94 ? 12.908 0.512 -6.765 1.00 86.44 94 MET A CA 1
ATOM 755 C C . MET A 1 94 ? 14.342 0.270 -7.234 1.00 86.44 94 MET A C 1
ATOM 757 O O . MET A 1 94 ? 14.788 0.903 -8.192 1.00 86.44 94 MET A O 1
ATOM 761 N N . TYR A 1 95 ? 15.058 -0.664 -6.604 1.00 89.19 95 TYR A N 1
ATOM 762 C CA . TYR A 1 95 ? 16.393 -1.040 -7.026 1.00 89.19 95 TYR A CA 1
ATOM 763 C C . TYR A 1 95 ? 16.368 -1.637 -8.435 1.00 89.19 95 TYR A C 1
ATOM 765 O O . TYR A 1 95 ? 15.790 -2.697 -8.692 1.00 89.19 95 TYR A O 1
ATOM 773 N N . ILE A 1 96 ? 17.036 -0.959 -9.364 1.00 85.50 96 ILE A N 1
ATOM 774 C CA . ILE A 1 96 ? 17.249 -1.468 -10.713 1.00 85.50 96 ILE A CA 1
ATOM 775 C C . ILE A 1 96 ? 18.610 -2.153 -10.741 1.00 85.50 96 ILE A C 1
ATOM 777 O O . ILE A 1 96 ? 19.643 -1.484 -10.722 1.00 85.50 96 ILE A O 1
ATOM 781 N N . ASP A 1 97 ? 18.592 -3.479 -10.846 1.00 90.56 97 ASP A N 1
ATOM 782 C CA . ASP A 1 97 ? 19.787 -4.315 -10.977 1.00 90.56 97 ASP A CA 1
ATOM 783 C C . ASP A 1 97 ? 20.745 -3.772 -12.067 1.00 90.56 97 ASP A C 1
ATOM 785 O O . ASP A 1 97 ? 20.334 -3.657 -13.231 1.00 90.56 97 ASP A O 1
ATOM 789 N N . PRO A 1 98 ? 22.011 -3.445 -11.728 1.00 91.81 98 PRO A N 1
ATOM 790 C CA . PRO A 1 98 ? 23.019 -2.970 -12.671 1.00 91.81 98 PRO A CA 1
ATOM 791 C C . PRO A 1 98 ? 23.185 -3.876 -13.890 1.00 91.81 98 PRO A C 1
ATOM 793 O O . PRO A 1 98 ? 23.363 -3.379 -15.003 1.00 91.81 98 PRO A O 1
ATOM 796 N N . LEU A 1 99 ? 23.068 -5.196 -13.716 1.00 94.25 99 LEU A N 1
ATOM 797 C CA . LEU A 1 99 ? 23.139 -6.139 -14.826 1.00 94.25 99 LEU A CA 1
ATOM 798 C C . LEU A 1 99 ? 21.950 -5.953 -15.772 1.00 94.25 99 LEU A C 1
ATOM 800 O O . LEU A 1 99 ? 22.124 -5.910 -16.990 1.00 94.25 99 LEU A O 1
ATOM 804 N N . ARG A 1 100 ? 20.739 -5.768 -15.231 1.00 90.94 100 ARG A N 1
ATOM 805 C CA . ARG A 1 100 ? 19.560 -5.442 -16.047 1.00 90.94 100 ARG A CA 1
ATOM 806 C C . ARG A 1 100 ? 19.728 -4.109 -16.770 1.00 90.94 100 ARG A C 1
ATOM 808 O O . ARG A 1 100 ? 19.356 -4.025 -17.939 1.00 90.94 100 ARG A O 1
ATOM 815 N N . GLN A 1 101 ? 20.304 -3.093 -16.123 1.00 93.81 101 GLN A N 1
ATOM 816 C CA . GLN A 1 101 ? 20.586 -1.808 -16.774 1.00 93.81 101 GLN A CA 1
ATOM 817 C C . GLN A 1 101 ? 21.545 -1.978 -17.954 1.00 93.81 101 GLN A C 1
ATOM 819 O O . GLN A 1 101 ? 21.268 -1.470 -19.042 1.00 93.81 101 GLN A O 1
ATOM 824 N N . LEU A 1 102 ? 22.632 -2.733 -17.764 1.00 95.81 102 LEU A N 1
ATOM 825 C CA . LEU A 1 102 ? 23.593 -3.033 -18.821 1.00 95.81 102 LEU A CA 1
ATOM 826 C C . LEU A 1 102 ? 22.925 -3.775 -19.980 1.00 95.81 102 LEU A C 1
ATOM 828 O O . LEU A 1 102 ? 23.053 -3.351 -21.121 1.00 95.81 102 LEU A O 1
ATOM 832 N N . ILE A 1 103 ? 22.142 -4.820 -19.699 1.00 95.75 103 ILE A N 1
ATOM 833 C CA . ILE A 1 103 ? 21.420 -5.580 -20.730 1.00 95.75 103 ILE A CA 1
ATOM 834 C C . ILE A 1 103 ? 20.490 -4.665 -21.532 1.00 95.75 103 ILE A C 1
ATOM 836 O O . ILE A 1 103 ? 20.468 -4.726 -22.759 1.00 95.75 103 ILE A O 1
ATOM 840 N N . VAL A 1 104 ? 19.716 -3.802 -20.869 1.00 93.50 104 VAL A N 1
ATOM 841 C CA . VAL A 1 104 ? 18.829 -2.857 -21.564 1.00 93.50 104 VAL A CA 1
ATOM 842 C C . VAL A 1 104 ? 19.637 -1.886 -22.426 1.00 93.50 104 VAL A C 1
ATOM 844 O O . VAL A 1 104 ? 19.249 -1.621 -23.564 1.00 93.50 104 VAL A O 1
ATOM 847 N N . ARG A 1 105 ? 20.768 -1.385 -21.920 1.00 93.19 105 ARG A N 1
ATOM 848 C CA . ARG A 1 105 ? 21.655 -0.479 -22.654 1.00 93.19 105 ARG A CA 1
ATOM 849 C C . ARG A 1 105 ? 22.263 -1.143 -23.887 1.00 93.19 105 ARG A C 1
ATOM 851 O O . ARG A 1 105 ? 22.159 -0.580 -24.970 1.00 93.19 105 ARG A O 1
ATOM 858 N N . GLU A 1 106 ? 22.816 -2.342 -23.742 1.00 96.25 106 GLU A N 1
ATOM 859 C CA . GLU A 1 106 ? 23.416 -3.106 -24.842 1.00 96.25 106 GLU A CA 1
ATOM 860 C C . GLU A 1 106 ? 22.379 -3.498 -25.894 1.00 96.25 106 GLU A C 1
ATOM 862 O O . GLU A 1 106 ? 22.636 -3.415 -27.094 1.00 96.25 106 GLU A O 1
ATOM 867 N N . ARG A 1 107 ? 21.154 -3.844 -25.476 1.00 93.81 107 ARG A N 1
ATOM 868 C CA . ARG A 1 107 ? 20.049 -4.095 -26.413 1.00 93.81 107 ARG A CA 1
ATOM 869 C C . ARG A 1 107 ? 19.696 -2.840 -27.200 1.00 93.81 107 ARG A C 1
ATOM 871 O O . ARG A 1 107 ? 19.574 -2.916 -28.419 1.00 93.81 107 ARG A O 1
ATOM 878 N N . LYS A 1 108 ? 19.573 -1.686 -26.532 1.00 90.88 108 LYS A N 1
ATOM 879 C CA . LYS A 1 108 ? 19.351 -0.401 -27.212 1.00 90.88 108 LYS A CA 1
ATOM 880 C C . LYS A 1 108 ? 20.492 -0.077 -28.177 1.00 90.88 108 LYS A C 1
ATOM 882 O O . LYS A 1 108 ? 20.220 0.292 -29.312 1.00 90.88 108 LYS A O 1
ATOM 887 N N . HIS A 1 109 ? 21.742 -0.265 -27.759 1.00 92.31 109 HIS A N 1
ATOM 888 C CA . HIS A 1 109 ? 22.912 -0.021 -28.598 1.00 92.31 109 HIS A CA 1
ATOM 889 C C . HIS A 1 109 ? 22.940 -0.928 -29.834 1.00 92.31 109 HIS A C 1
ATOM 891 O O . HIS A 1 109 ? 23.118 -0.443 -30.945 1.00 92.31 109 HIS A O 1
ATOM 897 N N . THR A 1 110 ? 22.672 -2.223 -29.668 1.00 93.94 110 THR A N 1
ATOM 898 C CA . THR A 1 110 ? 22.609 -3.179 -30.784 1.00 93.94 110 THR A CA 1
ATOM 899 C C . THR A 1 110 ? 21.554 -2.769 -31.810 1.00 93.94 110 THR A C 1
ATOM 901 O O . THR A 1 110 ? 21.826 -2.734 -33.008 1.00 93.94 110 THR A O 1
ATOM 904 N N . VAL A 1 111 ? 20.351 -2.413 -31.344 1.00 91.69 111 VAL A N 1
ATOM 905 C CA . VAL A 1 111 ? 19.281 -1.920 -32.223 1.00 91.69 111 VAL A CA 1
ATOM 906 C C . VAL A 1 111 ? 19.716 -0.634 -32.928 1.00 91.69 111 VAL A C 1
ATOM 908 O O . VAL A 1 111 ? 19.478 -0.491 -34.124 1.00 91.69 111 VAL A O 1
ATOM 911 N N . GLN A 1 112 ? 20.396 0.269 -32.219 1.00 89.94 112 GLN A N 1
ATOM 912 C CA . GLN A 1 112 ? 20.908 1.515 -32.781 1.00 89.94 112 GLN A CA 1
ATOM 913 C C . GLN A 1 112 ? 21.900 1.263 -33.925 1.00 89.94 112 GLN A C 1
ATOM 915 O O . GLN A 1 112 ? 21.729 1.811 -35.010 1.00 89.94 112 GLN A O 1
ATOM 920 N N . VAL A 1 113 ? 22.867 0.363 -33.724 1.00 92.88 113 VAL A N 1
ATOM 921 C CA . VAL A 1 113 ? 23.856 -0.023 -34.744 1.00 92.88 113 VAL A CA 1
ATOM 922 C C . VAL A 1 113 ? 23.184 -0.601 -35.992 1.00 92.88 113 VAL A C 1
ATOM 924 O O . VAL A 1 113 ? 23.542 -0.237 -37.110 1.00 92.88 113 VAL A O 1
ATOM 927 N N . VAL A 1 114 ? 22.183 -1.471 -35.823 1.00 93.00 114 VAL A N 1
ATOM 928 C CA . VAL A 1 114 ? 21.444 -2.049 -36.958 1.00 93.00 114 VAL A CA 1
ATOM 929 C C . VAL A 1 114 ? 20.677 -0.968 -37.722 1.00 93.00 114 VAL A C 1
ATOM 931 O O . VAL A 1 114 ? 20.733 -0.930 -38.949 1.00 93.00 114 VAL A O 1
ATOM 934 N N . VAL A 1 115 ? 19.998 -0.061 -37.021 1.00 89.69 115 VAL A N 1
ATOM 935 C CA . VAL A 1 115 ? 19.241 1.042 -37.639 1.00 89.69 115 VAL A CA 1
ATOM 936 C C . VAL A 1 115 ? 20.160 2.029 -38.368 1.00 89.69 115 VAL A C 1
ATOM 938 O O . VAL A 1 115 ? 19.786 2.544 -39.423 1.00 89.69 115 VAL A O 1
ATOM 941 N N . ASP A 1 116 ? 21.370 2.250 -37.855 1.00 89.00 116 ASP A N 1
ATOM 942 C CA . ASP A 1 116 ? 22.377 3.116 -38.478 1.00 89.00 116 ASP A CA 1
ATOM 943 C C . ASP A 1 116 ? 23.062 2.475 -39.695 1.00 89.00 116 ASP A C 1
ATOM 945 O O . ASP A 1 116 ? 23.667 3.181 -40.497 1.00 89.00 116 ASP A O 1
ATOM 949 N N . SER A 1 117 ? 22.929 1.156 -39.874 1.00 91.25 117 SER A N 1
ATOM 950 C CA . SER A 1 117 ? 23.401 0.446 -41.073 1.00 91.25 117 SER A CA 1
ATOM 951 C C . SER A 1 117 ? 22.441 0.525 -42.271 1.00 91.25 117 SER A C 1
ATOM 953 O O . SER A 1 117 ? 22.808 0.134 -43.381 1.00 91.25 117 SER A O 1
ATOM 955 N N . LEU A 1 118 ? 21.213 1.018 -42.066 1.00 90.94 118 LEU A N 1
ATOM 956 C CA . LEU A 1 118 ? 20.214 1.184 -43.125 1.00 90.94 118 LEU A CA 1
ATOM 957 C C . LEU A 1 118 ? 20.510 2.413 -43.999 1.00 90.94 118 LEU A C 1
ATOM 959 O O . LEU A 1 118 ? 21.370 3.245 -43.703 1.00 90.94 118 LEU A O 1
ATOM 963 N N . ARG A 1 119 ? 19.770 2.557 -45.104 1.00 91.56 119 ARG A N 1
ATOM 964 C CA . ARG A 1 119 ? 19.858 3.764 -45.935 1.00 91.56 119 ARG A CA 1
ATOM 965 C C . ARG A 1 119 ? 19.278 4.957 -45.180 1.00 91.56 119 ARG A C 1
ATOM 967 O O . ARG A 1 119 ? 18.293 4.823 -44.460 1.00 91.56 119 ARG A O 1
ATOM 974 N N . SER A 1 120 ? 19.814 6.151 -45.426 1.00 85.94 120 SER A N 1
ATOM 975 C CA . SER A 1 120 ? 19.434 7.384 -44.715 1.00 85.94 120 SER A CA 1
ATOM 976 C C . SER A 1 120 ? 17.920 7.650 -44.661 1.00 85.94 120 SER A C 1
ATOM 978 O O . SER A 1 120 ? 17.412 8.103 -43.636 1.00 85.94 120 SER A O 1
ATOM 980 N N . GLN A 1 121 ? 17.182 7.329 -45.730 1.00 84.88 121 GLN A N 1
ATOM 981 C CA . GLN A 1 121 ? 15.721 7.459 -45.777 1.00 84.88 121 GLN A CA 1
ATOM 982 C C . GLN A 1 121 ? 14.995 6.430 -44.890 1.00 84.88 121 GLN A C 1
ATOM 984 O O . GLN A 1 121 ? 14.021 6.772 -44.224 1.00 84.88 121 GLN A O 1
ATOM 989 N N . GLU A 1 122 ? 15.478 5.188 -44.839 1.00 87.62 122 GLU A N 1
ATOM 990 C CA . GLU A 1 122 ? 14.899 4.102 -44.036 1.00 87.62 122 GLU A CA 1
ATOM 991 C C . GLU A 1 122 ? 15.167 4.331 -42.544 1.00 87.62 122 GLU A C 1
ATOM 993 O O . GLU A 1 122 ? 14.246 4.253 -41.729 1.00 87.62 122 GLU A O 1
ATOM 998 N N . THR A 1 123 ? 16.397 4.719 -42.190 1.00 87.44 123 THR A N 1
ATOM 999 C CA . THR A 1 123 ? 16.786 5.109 -40.828 1.00 87.44 123 THR A CA 1
ATOM 1000 C C . THR A 1 123 ? 15.900 6.234 -40.290 1.00 87.44 123 THR A C 1
ATOM 1002 O O . THR A 1 123 ? 15.422 6.150 -39.157 1.00 87.44 123 THR A O 1
ATOM 1005 N N . ALA A 1 124 ? 15.627 7.265 -41.102 1.00 85.44 124 ALA A N 1
ATOM 1006 C CA . ALA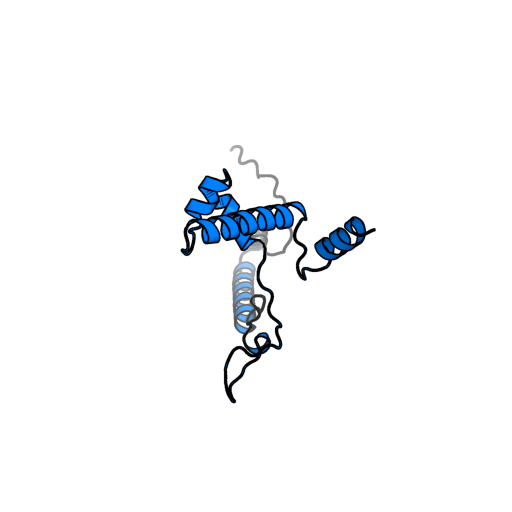 A 1 124 ? 14.763 8.377 -40.709 1.00 85.44 124 ALA A CA 1
ATOM 1007 C C . ALA A 1 124 ? 13.326 7.914 -40.414 1.00 85.44 124 ALA A C 1
ATOM 1009 O O . ALA A 1 124 ? 12.765 8.277 -39.381 1.00 85.44 124 ALA A O 1
ATOM 1010 N N . VAL A 1 125 ? 12.742 7.067 -41.270 1.00 87.56 125 VAL A N 1
ATOM 1011 C CA . VAL A 1 125 ? 11.388 6.524 -41.058 1.00 87.56 125 VAL A CA 1
ATOM 1012 C C . VAL A 1 125 ? 11.319 5.675 -39.786 1.00 87.56 125 VAL A C 1
ATOM 1014 O O . VAL A 1 125 ? 10.377 5.819 -39.006 1.00 87.56 125 VAL A O 1
ATOM 1017 N N . VAL A 1 126 ? 12.312 4.814 -39.544 1.00 86.62 126 VAL A N 1
ATOM 1018 C CA . VAL A 1 126 ? 12.350 3.932 -38.366 1.00 86.62 126 VAL A CA 1
ATOM 1019 C C . VAL A 1 126 ? 12.502 4.740 -37.074 1.00 86.62 126 VAL A C 1
ATOM 1021 O O . VAL A 1 126 ? 11.717 4.550 -36.143 1.00 86.62 126 VAL A O 1
ATOM 1024 N N . ARG A 1 127 ? 13.441 5.693 -37.023 1.00 86.69 127 ARG A N 1
ATOM 1025 C CA . ARG A 1 127 ? 13.650 6.558 -35.849 1.00 86.69 127 ARG A CA 1
ATOM 1026 C C . ARG A 1 127 ? 12.406 7.381 -35.512 1.00 86.69 127 ARG A C 1
ATOM 1028 O O . ARG A 1 127 ? 12.035 7.455 -34.342 1.00 86.69 127 ARG A O 1
ATOM 1035 N N . LEU A 1 128 ? 11.733 7.934 -36.527 1.00 83.94 128 LEU A N 1
ATOM 1036 C CA . LEU A 1 128 ? 10.487 8.690 -36.363 1.00 83.94 128 LEU A CA 1
ATOM 1037 C C . LEU A 1 128 ? 9.323 7.809 -35.892 1.00 83.94 128 LEU A C 1
ATOM 1039 O O . LEU A 1 128 ? 8.570 8.215 -35.012 1.00 83.94 128 LEU A O 1
ATOM 1043 N N . ARG A 1 129 ? 9.176 6.598 -36.442 1.00 85.56 129 ARG A N 1
ATOM 1044 C CA . ARG A 1 129 ? 8.069 5.690 -36.101 1.00 85.56 129 ARG A CA 1
ATOM 1045 C C . ARG A 1 129 ? 8.164 5.132 -34.684 1.00 85.56 129 ARG A C 1
ATOM 1047 O O . ARG A 1 129 ? 7.136 4.963 -34.036 1.00 85.56 129 ARG A O 1
ATOM 1054 N N . TYR A 1 130 ? 9.375 4.820 -34.227 1.00 84.88 130 TYR A N 1
ATOM 1055 C CA . TYR A 1 130 ? 9.607 4.201 -32.918 1.00 84.88 130 TYR A CA 1
ATOM 1056 C C . TYR A 1 130 ? 10.104 5.186 -31.853 1.00 84.88 130 TYR A C 1
ATOM 1058 O O . TYR A 1 130 ? 10.389 4.766 -30.735 1.00 84.88 130 TYR A O 1
ATOM 1066 N N . GLY A 1 131 ? 10.197 6.480 -32.179 1.00 84.00 131 GLY A N 1
ATOM 1067 C CA . GLY A 1 131 ? 10.572 7.529 -31.228 1.00 84.00 131 GLY A CA 1
ATOM 1068 C C . GLY A 1 131 ? 11.974 7.350 -30.642 1.00 84.00 131 GLY A C 1
ATOM 1069 O O . GLY A 1 131 ? 12.193 7.665 -29.479 1.00 84.00 131 GLY A O 1
ATOM 1070 N N . MET A 1 132 ? 12.920 6.819 -31.422 1.00 81.81 132 MET A N 1
ATOM 1071 C CA . MET A 1 132 ? 14.236 6.398 -30.914 1.00 81.81 132 MET A CA 1
ATOM 1072 C C . MET A 1 132 ? 15.133 7.561 -30.453 1.00 81.81 132 MET A C 1
ATOM 1074 O O . MET A 1 132 ? 16.060 7.333 -29.685 1.00 81.81 132 MET A O 1
ATOM 1078 N N . ASP A 1 133 ? 14.845 8.790 -30.892 1.00 72.62 133 ASP A N 1
ATOM 1079 C CA . ASP A 1 133 ? 15.615 10.004 -30.577 1.00 72.62 133 ASP A CA 1
ATOM 1080 C C . ASP A 1 133 ? 14.920 10.932 -29.561 1.00 72.62 133 ASP A C 1
ATOM 1082 O O . ASP A 1 133 ? 15.245 12.118 -29.498 1.00 72.62 133 ASP A O 1
ATOM 1086 N N . ASP A 1 134 ? 13.916 10.443 -28.818 1.00 61.47 134 ASP A N 1
ATOM 1087 C CA . ASP A 1 134 ? 13.116 11.212 -27.837 1.00 61.47 134 ASP A CA 1
ATOM 1088 C C . ASP A 1 134 ? 12.450 12.493 -28.392 1.00 61.47 134 ASP A C 1
ATOM 1090 O O . ASP A 1 134 ? 11.853 13.291 -27.667 1.00 61.47 134 ASP A O 1
ATOM 1094 N N . ARG A 1 135 ? 12.476 12.685 -29.714 1.00 52.03 135 ARG A N 1
ATOM 1095 C CA . ARG A 1 135 ? 11.700 13.713 -30.402 1.00 52.03 135 ARG A CA 1
ATOM 1096 C C . ARG A 1 135 ? 10.339 13.115 -30.708 1.00 52.03 135 ARG A C 1
ATOM 1098 O O . ARG A 1 135 ? 10.203 12.324 -31.638 1.00 52.03 135 ARG A O 1
ATOM 1105 N N . VAL A 1 136 ? 9.325 13.504 -29.937 1.00 47.34 136 VAL A N 1
ATOM 1106 C CA . VAL A 1 136 ? 7.923 13.300 -30.319 1.00 47.34 136 VAL A CA 1
ATOM 1107 C C . VAL A 1 136 ? 7.689 14.104 -31.593 1.00 47.34 136 VAL A C 1
ATOM 1109 O O . VAL A 1 136 ? 7.349 15.285 -31.558 1.00 47.34 136 VAL A O 1
ATOM 1112 N N . VAL A 1 137 ? 7.930 13.485 -32.744 1.00 49.06 137 VAL A N 1
ATOM 1113 C CA . VAL A 1 137 ? 7.519 14.064 -34.012 1.00 49.06 137 VAL A CA 1
ATOM 1114 C C . VAL A 1 137 ? 6.053 13.714 -34.158 1.00 49.06 137 VAL A C 1
ATOM 1116 O O . VAL A 1 137 ? 5.687 12.586 -34.474 1.00 49.06 137 VAL A O 1
ATOM 1119 N N . ASN A 1 138 ? 5.206 14.698 -33.866 1.00 46.38 138 ASN A N 1
ATOM 1120 C CA . ASN A 1 138 ? 3.828 14.699 -34.317 1.00 46.38 138 ASN A CA 1
AT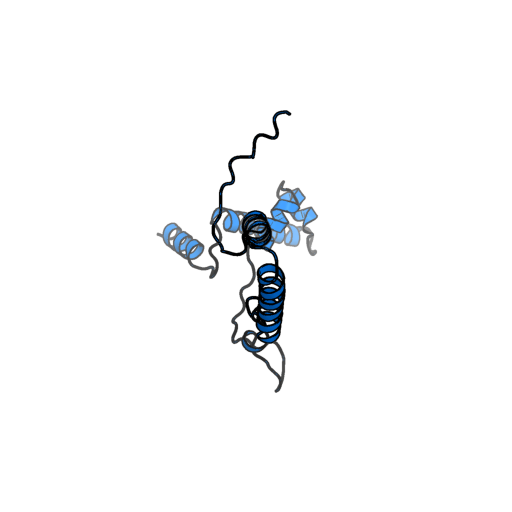OM 1121 C C . ASN A 1 138 ? 3.876 14.653 -35.850 1.00 46.38 138 ASN A C 1
ATOM 1123 O O . ASN A 1 138 ? 4.123 15.671 -36.491 1.00 46.38 138 ASN A O 1
ATOM 1127 N N . ILE A 1 139 ? 3.766 13.457 -36.426 1.00 51.66 139 ILE A N 1
ATOM 1128 C CA . ILE A 1 139 ? 3.644 13.276 -37.868 1.00 51.66 139 ILE A CA 1
ATOM 1129 C C . ILE A 1 139 ? 2.183 13.616 -38.177 1.00 51.66 139 ILE A C 1
ATOM 1131 O O . ILE A 1 139 ? 1.313 12.804 -37.848 1.00 51.66 139 ILE A O 1
ATOM 1135 N N . PRO A 1 140 ? 1.857 14.778 -38.783 1.00 45.94 140 PRO A N 1
ATOM 1136 C CA . PRO A 1 140 ? 0.545 14.933 -39.381 1.00 45.94 140 PRO A CA 1
ATOM 1137 C C . PRO A 1 140 ? 0.435 13.822 -40.419 1.00 45.94 140 PRO A C 1
ATOM 1139 O O . PRO A 1 140 ? 1.233 13.767 -41.355 1.00 45.94 140 PRO A O 1
ATOM 1142 N N . MET A 1 141 ? -0.491 12.894 -40.163 1.00 43.72 141 MET A N 1
ATOM 1143 C CA . MET A 1 141 ? -0.862 11.778 -41.025 1.00 43.72 141 MET A CA 1
ATOM 1144 C C . MET A 1 141 ? -0.607 12.140 -42.485 1.00 43.72 141 MET A C 1
ATOM 1146 O O . MET A 1 141 ? -1.259 13.042 -43.020 1.00 43.72 141 MET A O 1
ATOM 1150 N N . LEU A 1 142 ? 0.346 11.448 -43.122 1.00 44.41 142 LEU A N 1
ATOM 1151 C CA . LEU A 1 142 ? 0.433 11.455 -44.573 1.00 44.41 142 LEU A CA 1
ATOM 1152 C C . LEU A 1 142 ? -0.973 11.123 -45.074 1.00 44.41 142 LEU A C 1
ATOM 1154 O O . LEU A 1 142 ? -1.487 10.032 -44.819 1.00 44.41 142 LEU A O 1
ATOM 1158 N N . LYS A 1 143 ? -1.597 12.083 -45.761 1.00 45.81 143 LYS A N 1
ATOM 1159 C CA . LYS A 1 143 ? -2.739 11.815 -46.624 1.00 45.81 143 LYS A CA 1
ATOM 1160 C C . LYS A 1 143 ? -2.265 10.801 -47.659 1.00 45.81 143 LYS A C 1
ATOM 1162 O O . LYS A 1 143 ? -1.717 11.162 -48.693 1.00 45.81 143 LYS A O 1
ATOM 1167 N N . LEU A 1 144 ? -2.490 9.527 -47.360 1.00 45.53 144 LEU A N 1
ATOM 1168 C CA . LEU A 1 144 ? -2.768 8.522 -48.368 1.00 45.53 144 LEU A CA 1
ATOM 1169 C C . LEU A 1 144 ? -4.067 8.960 -49.049 1.00 45.53 144 LEU A C 1
ATOM 1171 O O . LEU A 1 144 ? -5.163 8.623 -48.614 1.00 45.53 144 LEU A O 1
ATOM 1175 N N . ALA A 1 145 ? -3.931 9.795 -50.070 1.00 43.69 145 ALA A N 1
ATOM 1176 C CA . ALA A 1 145 ? -4.993 10.115 -51.000 1.00 43.69 145 ALA A CA 1
ATOM 1177 C C . ALA A 1 145 ? -4.391 10.122 -52.406 1.00 43.69 145 ALA A C 1
ATOM 1179 O O . ALA A 1 145 ? -3.685 11.056 -52.766 1.00 43.69 145 ALA A O 1
ATOM 1180 N N . GLY A 1 146 ? -4.679 9.040 -53.133 1.00 41.94 146 GLY A N 1
ATOM 1181 C CA . GLY A 1 146 ? -4.823 8.983 -54.587 1.00 41.94 146 GLY A CA 1
ATOM 1182 C C . GLY A 1 146 ? -3.659 9.476 -55.442 1.00 41.94 146 GLY A C 1
ATOM 1183 O O . GLY A 1 146 ? -3.552 10.667 -55.719 1.00 41.94 146 GLY A O 1
ATOM 1184 N N . ASN A 1 147 ? -2.895 8.534 -55.991 1.00 37.69 147 ASN A N 1
ATOM 1185 C CA . ASN A 1 147 ? -3.065 8.135 -57.393 1.00 37.69 147 ASN A CA 1
ATOM 1186 C C . ASN A 1 147 ? -2.473 6.740 -57.611 1.00 37.69 147 ASN A C 1
ATOM 1188 O O . ASN A 1 147 ? -1.378 6.492 -57.059 1.00 37.69 147 ASN A O 1
#

Sequence (147 aa):
MRQTIRRAIENQADQVRVPVYISEERRKLQKIKDRLQQRTNKSITIDEIAEEADTSLSRIYEVLGSQMAYVSLESSSGQGDNSFSYKDTLIDKMYIDPLRQLIVRERKHTVQVVVDSLRSQETAVVRLRYGMDDRVVNIPMLKLAGN

Secondary structure (DSSP, 8-state):
-HHHHHHHHHHHSSSSPPPHHHHHHHHHHHHHHHHHHHHHSSPPPHHHHHHHHT--HHHHHHHHHTSPPP--TTSBSSSSTT--BHHHH---TT---HHHHHHHHHHHHHHHHHHHTS-HHHHHHHHHHHTTTS-------------